Protein AF-A0A7K4FT37-F1 (afdb_monomer_lite)

Sequence (148 aa):
MKKIIILLIAVFVSRIVYNYFYTTIPIIGKFYYNLSNFSVGETLLYLFSLFGTILSMTIFYKRILLLSTLFIPTSIIFLVLRFPIMFYLSSILSGFSFGIIINYMLTLTSFYGRAYLYLYSFVLGISTIFQPTLQTILLFFHFTFNSL

pLDDT: mean 87.32, std 8.18, range [46.0, 95.5]

Structure (mmCIF, N/CA/C/O backbone):
data_AF-A0A7K4FT37-F1
#
_entry.id   AF-A0A7K4FT37-F1
#
loop_
_atom_site.group_PDB
_atom_site.id
_atom_site.type_symbol
_atom_site.label_atom_id
_atom_site.label_alt_id
_atom_site.label_comp_id
_atom_site.label_asym_id
_atom_site.label_entity_id
_atom_site.label_seq_id
_atom_site.pdbx_PDB_ins_code
_atom_site.Cartn_x
_atom_site.Cartn_y
_atom_site.Cartn_z
_atom_site.occupancy
_atom_site.B_iso_or_equiv
_atom_site.auth_seq_id
_atom_site.auth_comp_id
_atom_site.auth_asym_id
_atom_site.auth_atom_id
_atom_site.pdbx_PDB_model_num
ATOM 1 N N . MET A 1 1 ? -7.706 7.968 23.593 1.00 65.31 1 MET A N 1
ATOM 2 C CA . MET A 1 1 ? -7.399 8.985 22.557 1.00 65.31 1 MET A CA 1
ATOM 3 C C . MET A 1 1 ? -6.084 8.732 21.814 1.00 65.31 1 MET A C 1
ATOM 5 O O . MET A 1 1 ? -6.153 8.510 20.615 1.00 65.31 1 MET A O 1
ATOM 9 N N . LYS A 1 2 ? -4.912 8.654 22.473 1.00 82.56 2 LYS A N 1
ATOM 10 C CA . LYS A 1 2 ? -3.606 8.452 21.790 1.00 82.56 2 LYS A CA 1
ATOM 11 C C . LYS A 1 2 ? -3.563 7.268 20.797 1.00 82.56 2 LYS A C 1
ATOM 13 O O . LYS A 1 2 ? -3.086 7.427 19.683 1.00 82.56 2 LYS A O 1
ATOM 18 N N . LYS A 1 3 ? -4.128 6.105 21.160 1.00 85.56 3 LYS A N 1
ATOM 19 C CA . LYS A 1 3 ? -4.162 4.899 20.301 1.00 85.56 3 LYS A CA 1
ATOM 20 C C . LYS A 1 3 ? -4.948 5.084 18.992 1.00 85.56 3 LYS A C 1
ATOM 22 O O . LYS A 1 3 ? -4.557 4.531 17.974 1.00 85.56 3 LYS A O 1
ATOM 27 N N . ILE A 1 4 ? -6.021 5.876 19.018 1.00 86.56 4 ILE A N 1
ATOM 28 C CA . ILE A 1 4 ? -6.854 6.144 17.835 1.00 86.56 4 ILE A CA 1
ATOM 29 C C . ILE A 1 4 ? -6.115 7.061 16.867 1.00 86.56 4 ILE A C 1
ATOM 31 O O . ILE A 1 4 ? -6.124 6.815 15.671 1.00 86.56 4 ILE A O 1
ATOM 35 N N . ILE A 1 5 ? -5.428 8.083 17.382 1.00 89.06 5 ILE A N 1
ATOM 36 C CA . ILE A 1 5 ? -4.627 8.986 16.548 1.00 89.06 5 ILE A CA 1
ATOM 37 C C . ILE A 1 5 ? -3.535 8.195 15.818 1.00 89.06 5 ILE A C 1
ATOM 39 O O . ILE A 1 5 ? -3.384 8.343 14.611 1.00 89.06 5 ILE A O 1
ATOM 43 N N . ILE A 1 6 ? -2.837 7.294 16.520 1.00 91.19 6 ILE A N 1
ATOM 44 C CA . ILE A 1 6 ? -1.830 6.414 15.904 1.00 91.19 6 ILE A CA 1
ATOM 45 C C . ILE A 1 6 ? -2.461 5.537 14.816 1.00 91.19 6 ILE A C 1
ATOM 47 O O . ILE A 1 6 ? -1.892 5.415 13.735 1.00 91.19 6 ILE A O 1
ATOM 51 N N . LEU A 1 7 ? -3.639 4.959 15.074 1.00 90.62 7 LEU A N 1
ATOM 52 C CA . LEU A 1 7 ? -4.363 4.168 14.078 1.00 90.62 7 LEU A CA 1
ATOM 53 C C . LEU A 1 7 ? -4.701 5.003 12.835 1.00 90.62 7 LEU A C 1
ATOM 55 O O . LEU A 1 7 ? -4.419 4.562 11.729 1.00 90.62 7 LEU A O 1
ATOM 59 N N . LEU A 1 8 ? -5.244 6.211 12.999 1.00 90.88 8 LEU A N 1
ATOM 60 C CA . LEU A 1 8 ? -5.598 7.086 11.876 1.00 90.88 8 LEU A CA 1
ATOM 61 C C . LEU A 1 8 ? -4.365 7.534 11.079 1.00 90.88 8 LEU A C 1
ATOM 63 O O . LEU A 1 8 ? -4.412 7.552 9.853 1.00 90.88 8 LEU A O 1
ATOM 67 N N . ILE A 1 9 ? -3.244 7.822 11.746 1.00 92.94 9 ILE A N 1
ATOM 68 C CA . ILE A 1 9 ? -1.967 8.104 11.071 1.00 92.94 9 ILE A CA 1
ATOM 69 C C . ILE A 1 9 ? -1.498 6.872 10.289 1.00 92.94 9 ILE A C 1
ATOM 71 O O . ILE A 1 9 ? -1.085 6.993 9.139 1.00 92.94 9 ILE A O 1
ATOM 75 N N . ALA A 1 10 ? -1.599 5.675 10.868 1.00 91.62 10 ALA A N 1
ATOM 76 C CA . ALA A 1 10 ? -1.223 4.443 10.182 1.00 91.62 10 ALA A CA 1
ATOM 77 C C . ALA A 1 10 ? -2.121 4.162 8.961 1.00 91.62 10 ALA A C 1
ATOM 79 O O . ALA A 1 10 ? -1.622 3.736 7.919 1.00 91.62 10 ALA A O 1
ATOM 80 N N . VAL A 1 11 ? -3.423 4.457 9.048 1.00 92.81 11 VAL A N 1
ATOM 81 C CA . VAL A 1 11 ? -4.363 4.396 7.913 1.00 92.81 11 VAL A CA 1
ATOM 82 C C . VAL A 1 11 ? -3.952 5.381 6.825 1.00 92.81 11 VAL A C 1
ATOM 84 O O . VAL A 1 11 ? -3.847 5.003 5.661 1.00 92.81 11 VAL A O 1
ATOM 87 N N . PHE A 1 12 ? -3.661 6.624 7.204 1.00 94.19 12 PHE A N 1
ATOM 88 C CA . PHE A 1 12 ? -3.222 7.659 6.274 1.00 94.19 12 PHE A CA 1
ATOM 89 C C . PHE A 1 12 ? -1.952 7.243 5.519 1.00 94.19 12 PHE A C 1
ATOM 91 O O . PHE A 1 12 ? -1.927 7.253 4.289 1.00 94.19 12 PHE A O 1
ATOM 98 N N . VAL A 1 13 ? -0.919 6.814 6.249 1.00 92.56 13 VAL A N 1
ATOM 99 C CA . VAL A 1 13 ? 0.368 6.407 5.668 1.00 92.56 13 VAL A CA 1
ATOM 100 C C . VAL A 1 13 ? 0.211 5.159 4.804 1.00 92.56 13 VAL A C 1
ATOM 102 O O . VAL A 1 13 ? 0.670 5.153 3.666 1.00 92.56 13 VAL A O 1
ATOM 105 N N . SER A 1 14 ? -0.464 4.115 5.294 1.00 91.38 14 SER A N 1
ATOM 106 C CA . SER A 1 14 ? -0.660 2.883 4.515 1.00 91.38 14 SER A CA 1
ATOM 107 C C . SER A 1 14 ? -1.408 3.143 3.209 1.00 91.38 14 SER A C 1
ATOM 109 O O . SER A 1 14 ? -1.034 2.589 2.175 1.00 91.38 14 SER A O 1
ATOM 111 N N . ARG A 1 15 ? -2.401 4.041 3.217 1.00 92.25 15 ARG A N 1
ATOM 112 C CA . ARG A 1 15 ? -3.126 4.431 2.007 1.00 92.25 15 ARG A CA 1
ATOM 113 C C . ARG A 1 15 ? -2.269 5.245 1.039 1.00 92.25 15 ARG A C 1
ATOM 115 O O . ARG A 1 15 ? -2.357 5.002 -0.161 1.00 92.25 15 ARG A O 1
ATOM 122 N N . ILE A 1 16 ? -1.414 6.146 1.530 1.00 93.00 16 ILE A N 1
ATOM 123 C CA . ILE A 1 16 ? -0.431 6.847 0.686 1.00 93.00 16 ILE A CA 1
ATOM 124 C C . ILE A 1 16 ? 0.501 5.844 0.007 1.00 93.00 16 ILE A C 1
ATOM 126 O O . ILE A 1 16 ? 0.680 5.905 -1.205 1.00 93.00 16 ILE A O 1
ATOM 130 N N . VAL A 1 17 ? 1.075 4.902 0.756 1.00 91.56 17 VAL A N 1
ATOM 131 C CA . VAL A 1 17 ? 2.003 3.924 0.171 1.00 91.56 17 VAL A CA 1
ATOM 132 C C . VAL A 1 17 ? 1.277 3.030 -0.839 1.00 91.56 17 VAL A C 1
ATOM 134 O O . VAL A 1 17 ? 1.789 2.826 -1.936 1.00 91.56 17 VAL A O 1
ATOM 137 N N . TYR A 1 18 ? 0.062 2.566 -0.532 1.00 91.75 18 TYR A N 1
ATOM 138 C CA . TYR A 1 18 ? -0.756 1.794 -1.475 1.00 91.75 18 TYR A CA 1
ATOM 139 C C . TYR A 1 18 ? -1.004 2.550 -2.784 1.00 91.75 18 TYR A C 1
ATOM 141 O O . TYR A 1 18 ? -0.763 2.014 -3.863 1.00 91.75 18 TYR A O 1
ATOM 149 N N . ASN A 1 19 ? -1.447 3.807 -2.693 1.00 91.12 19 ASN A N 1
ATOM 150 C CA . ASN A 1 19 ? -1.709 4.634 -3.869 1.00 91.12 19 ASN A CA 1
ATOM 151 C C . ASN A 1 19 ? -0.426 4.888 -4.670 1.00 91.12 19 ASN A C 1
ATOM 153 O O . ASN A 1 19 ? -0.469 4.879 -5.894 1.00 91.12 19 ASN A O 1
ATOM 157 N N . TYR A 1 20 ? 0.717 5.041 -3.995 1.00 90.06 20 TYR A N 1
ATOM 158 C CA . TYR A 1 20 ? 2.008 5.153 -4.666 1.00 90.06 20 TYR A CA 1
ATOM 159 C C . TYR A 1 20 ? 2.339 3.896 -5.474 1.00 90.06 20 TYR A C 1
ATOM 161 O O . TYR A 1 20 ? 2.687 4.012 -6.644 1.00 90.06 20 TYR A O 1
ATOM 169 N N . PHE A 1 21 ? 2.199 2.692 -4.905 1.00 90.25 21 PHE A N 1
ATOM 170 C CA . PHE A 1 21 ? 2.371 1.448 -5.671 1.00 90.25 21 PHE A CA 1
ATOM 171 C C . PHE A 1 21 ? 1.410 1.387 -6.856 1.00 90.25 21 PHE A C 1
ATOM 173 O O . PHE A 1 21 ? 1.820 1.074 -7.970 1.00 90.25 21 PHE A O 1
ATOM 180 N N . TYR A 1 22 ? 0.150 1.740 -6.623 1.00 88.12 22 TYR A N 1
ATOM 181 C CA . TYR A 1 22 ? -0.885 1.710 -7.643 1.00 88.12 22 TYR A CA 1
ATOM 182 C C . TYR A 1 22 ? -0.554 2.597 -8.854 1.00 88.12 22 TYR A C 1
ATOM 184 O O . TYR A 1 22 ? -0.618 2.138 -9.992 1.00 88.12 22 TYR A O 1
ATOM 192 N N . THR A 1 23 ? -0.131 3.841 -8.629 1.00 87.25 23 THR A N 1
ATOM 193 C CA . THR A 1 23 ? 0.197 4.770 -9.721 1.00 87.25 23 THR A CA 1
ATOM 194 C C . THR A 1 23 ? 1.565 4.498 -10.347 1.00 87.25 23 THR A C 1
ATOM 196 O O . THR A 1 23 ? 1.773 4.798 -11.523 1.00 87.25 23 THR A O 1
ATOM 199 N N . THR A 1 24 ? 2.518 3.941 -9.592 1.00 87.31 24 THR A N 1
ATOM 200 C CA . THR A 1 24 ? 3.895 3.737 -10.075 1.00 87.31 24 THR A CA 1
ATOM 201 C C . THR A 1 24 ? 4.132 2.397 -10.747 1.00 87.31 24 THR A C 1
ATOM 203 O O . THR A 1 24 ? 4.964 2.347 -11.648 1.00 87.31 24 THR A O 1
ATOM 206 N N . ILE A 1 25 ? 3.416 1.327 -10.392 1.00 89.62 25 ILE A N 1
ATOM 207 C CA . ILE A 1 25 ? 3.606 -0.002 -11.000 1.00 89.62 25 ILE A CA 1
ATOM 208 C C . ILE A 1 25 ? 3.499 0.027 -12.534 1.00 89.62 25 ILE A C 1
ATOM 210 O O . ILE A 1 25 ? 4.410 -0.496 -13.180 1.00 89.62 25 ILE A O 1
ATOM 214 N N . PRO A 1 26 ? 2.482 0.665 -13.150 1.00 87.81 26 PRO A N 1
ATOM 215 C CA . PRO A 1 26 ? 2.393 0.759 -14.608 1.00 87.81 26 PRO A CA 1
ATOM 216 C C . PRO A 1 26 ? 3.593 1.490 -15.231 1.00 87.81 26 PRO A C 1
ATOM 218 O O . PRO A 1 26 ? 4.138 1.059 -16.248 1.00 87.81 26 PRO A O 1
ATOM 221 N N . ILE A 1 27 ? 4.040 2.576 -14.589 1.00 86.81 27 ILE A N 1
ATOM 222 C CA . ILE A 1 27 ? 5.184 3.389 -15.027 1.00 86.81 27 ILE A CA 1
ATOM 223 C C . ILE A 1 27 ? 6.470 2.562 -14.936 1.00 86.81 27 ILE A C 1
ATOM 225 O O . ILE A 1 27 ? 7.240 2.496 -15.893 1.00 86.81 27 ILE A O 1
ATOM 229 N N . ILE A 1 28 ? 6.681 1.882 -13.809 1.00 87.31 28 ILE A N 1
ATOM 230 C CA . ILE A 1 28 ? 7.848 1.035 -13.568 1.00 87.31 28 ILE A CA 1
ATOM 231 C C . ILE A 1 28 ? 7.888 -0.115 -14.578 1.00 87.31 28 ILE A C 1
ATOM 233 O O . ILE A 1 28 ? 8.917 -0.329 -15.220 1.00 87.31 28 ILE A O 1
ATOM 237 N N . GLY A 1 29 ? 6.765 -0.806 -14.777 1.00 86.62 29 GLY A N 1
ATOM 238 C CA . GLY A 1 29 ? 6.657 -1.912 -15.728 1.00 86.62 29 GLY A CA 1
ATOM 239 C C . GLY A 1 29 ? 7.008 -1.497 -17.158 1.00 86.62 29 GLY A C 1
ATOM 240 O O . GLY A 1 29 ? 7.747 -2.207 -17.842 1.00 86.62 29 GLY A O 1
ATOM 241 N N . LYS A 1 30 ? 6.543 -0.317 -17.589 1.00 86.50 30 LYS A N 1
ATOM 242 C CA . LYS A 1 30 ? 6.823 0.215 -18.927 1.00 86.50 30 LYS A CA 1
ATOM 243 C C . LYS A 1 30 ? 8.272 0.680 -19.091 1.00 86.50 30 LYS A C 1
ATOM 245 O O . LYS A 1 30 ? 8.917 0.280 -20.052 1.00 86.50 30 LYS A O 1
ATOM 250 N N . PHE A 1 31 ? 8.772 1.529 -18.191 1.00 85.69 31 PHE A N 1
ATOM 251 C CA . PHE A 1 31 ? 10.047 2.235 -18.390 1.00 85.69 31 PHE A CA 1
ATOM 252 C C . PHE A 1 31 ? 11.275 1.494 -17.857 1.00 85.69 31 PHE A C 1
ATOM 254 O O . PHE A 1 31 ? 12.366 1.677 -18.387 1.00 85.69 31 PHE A O 1
ATOM 261 N N . TYR A 1 32 ? 11.125 0.683 -16.808 1.00 84.00 32 TYR A N 1
ATOM 262 C CA . TYR A 1 32 ? 12.261 0.006 -16.168 1.00 84.00 32 TYR A CA 1
ATOM 263 C C . TYR A 1 32 ? 12.340 -1.482 -16.505 1.00 84.00 32 TYR A C 1
ATOM 265 O O . TYR A 1 32 ? 13.422 -2.058 -16.422 1.00 84.00 32 TYR A O 1
ATOM 273 N N . TYR A 1 33 ? 11.217 -2.097 -16.885 1.00 84.69 33 TYR A N 1
ATOM 274 C CA . TYR A 1 33 ? 11.133 -3.525 -17.204 1.00 84.69 33 TYR A CA 1
ATOM 275 C C . TYR A 1 33 ? 10.774 -3.808 -18.673 1.00 84.69 33 TYR A C 1
ATOM 277 O O . TYR A 1 33 ? 10.748 -4.974 -19.062 1.00 84.69 33 TYR A O 1
ATOM 285 N N . ASN A 1 34 ? 10.519 -2.773 -19.488 1.00 83.75 34 ASN A N 1
ATOM 286 C CA . ASN A 1 34 ? 10.149 -2.870 -20.908 1.00 83.75 34 ASN A CA 1
ATOM 287 C C . ASN A 1 34 ? 9.020 -3.881 -21.191 1.00 83.75 34 ASN A C 1
ATOM 289 O O . ASN A 1 34 ? 9.016 -4.566 -22.216 1.00 83.75 34 ASN A O 1
ATOM 293 N N . LEU A 1 35 ? 8.052 -3.992 -20.277 1.00 83.38 35 LEU A N 1
ATOM 294 C CA . LEU A 1 35 ? 6.924 -4.905 -20.430 1.00 83.38 35 LEU A CA 1
ATOM 295 C C . LEU A 1 35 ? 5.887 -4.306 -21.385 1.00 83.38 35 LEU A C 1
ATOM 297 O O . LEU A 1 35 ? 5.382 -3.206 -21.158 1.00 83.38 35 LEU A O 1
ATOM 301 N N . SER A 1 36 ? 5.519 -5.060 -22.424 1.00 77.62 36 SER A N 1
ATOM 302 C CA . SER A 1 36 ? 4.444 -4.685 -23.354 1.00 77.62 36 SER A CA 1
ATOM 303 C C . SER A 1 36 ? 3.078 -4.624 -22.660 1.00 77.62 36 SER A C 1
ATOM 305 O O . SER A 1 36 ? 2.299 -3.709 -22.907 1.00 77.62 36 SER A O 1
ATOM 307 N N . ASN A 1 37 ? 2.827 -5.550 -21.729 1.00 76.38 37 ASN A N 1
ATOM 308 C CA . ASN A 1 37 ? 1.580 -5.663 -20.969 1.00 76.38 37 ASN A CA 1
ATOM 309 C C . ASN A 1 37 ? 1.751 -5.171 -19.521 1.00 76.38 37 ASN A C 1
ATOM 311 O O . ASN A 1 37 ? 1.573 -5.924 -18.564 1.00 76.38 37 ASN A O 1
ATOM 315 N N . PHE A 1 38 ? 2.103 -3.898 -19.337 1.00 73.25 38 PHE A N 1
ATOM 316 C CA . PHE A 1 38 ? 2.302 -3.296 -18.007 1.00 73.25 38 PHE A CA 1
ATOM 317 C C . PHE A 1 38 ? 1.032 -3.291 -17.129 1.00 73.25 38 PHE A C 1
ATOM 319 O O . PHE A 1 38 ? 1.135 -3.300 -15.902 1.00 73.25 38 PHE A O 1
ATOM 326 N N . SER A 1 39 ? -0.158 -3.363 -17.736 1.00 81.12 39 SER A N 1
ATOM 327 C CA . SER A 1 39 ? -1.450 -3.509 -17.042 1.00 81.12 39 SER A CA 1
ATOM 328 C C . SER A 1 39 ? -1.575 -4.818 -16.248 1.00 81.12 39 SER A C 1
ATOM 330 O O . SER A 1 39 ? -2.379 -4.916 -15.320 1.00 81.12 39 SER A O 1
ATOM 332 N N . VAL A 1 40 ? -0.753 -5.830 -16.551 1.00 84.50 40 VAL A N 1
ATOM 333 C CA . VAL A 1 40 ? -0.738 -7.099 -15.805 1.00 84.50 40 VAL A CA 1
ATOM 334 C C . VAL A 1 40 ? -0.245 -6.892 -14.368 1.00 84.50 40 VAL A C 1
ATOM 336 O O . VAL A 1 40 ? -0.768 -7.506 -13.445 1.00 84.50 40 VAL A O 1
ATOM 339 N N . GLY A 1 41 ? 0.714 -5.989 -14.137 1.00 84.50 41 GLY A N 1
ATOM 340 C CA . GLY A 1 41 ? 1.174 -5.678 -12.776 1.00 84.50 41 GLY A CA 1
ATOM 341 C C . GLY A 1 41 ? 0.074 -5.042 -11.922 1.00 84.50 41 GLY A C 1
ATOM 342 O O . GLY A 1 41 ? -0.156 -5.446 -10.785 1.00 84.50 41 GLY A O 1
ATOM 343 N N . GLU A 1 42 ? -0.657 -4.089 -12.499 1.00 86.94 42 GLU A N 1
ATOM 344 C CA . GLU A 1 42 ? -1.775 -3.406 -11.840 1.00 86.94 42 GLU A CA 1
ATOM 345 C C . GLU A 1 42 ? -2.920 -4.371 -11.503 1.00 86.94 42 GLU A C 1
ATOM 347 O O . GLU A 1 42 ? -3.417 -4.400 -10.375 1.00 86.94 42 GLU A O 1
ATOM 352 N N . THR A 1 43 ? -3.301 -5.215 -12.465 1.00 90.12 43 THR A N 1
ATOM 353 C CA . THR A 1 43 ? -4.347 -6.226 -12.257 1.00 90.12 43 THR A CA 1
ATOM 354 C C . THR A 1 43 ? -3.953 -7.242 -11.188 1.00 90.12 43 THR A C 1
ATOM 356 O O . THR A 1 43 ? -4.790 -7.585 -10.352 1.00 90.12 43 THR A O 1
ATOM 359 N N . LEU A 1 44 ? -2.687 -7.672 -11.139 1.00 92.38 44 LEU A N 1
ATOM 360 C CA . LEU A 1 44 ? -2.182 -8.533 -10.067 1.00 92.38 44 LEU A CA 1
ATOM 361 C C . LEU A 1 44 ? -2.254 -7.848 -8.702 1.00 92.38 44 LEU A C 1
ATOM 363 O O . LEU A 1 44 ? -2.703 -8.476 -7.744 1.00 92.38 44 LEU A O 1
ATOM 367 N N . LEU A 1 45 ? -1.872 -6.572 -8.605 1.00 92.88 45 LEU A N 1
ATOM 368 C CA . LEU A 1 45 ? -1.974 -5.825 -7.351 1.00 92.88 45 LEU A CA 1
ATOM 369 C C . LEU A 1 45 ? -3.425 -5.788 -6.846 1.00 92.88 45 LEU A C 1
ATOM 371 O O . LEU A 1 45 ? -3.669 -6.064 -5.669 1.00 92.88 45 LEU A O 1
ATOM 375 N N . TYR A 1 46 ? -4.395 -5.519 -7.722 1.00 91.56 46 TYR A N 1
ATOM 376 C CA . TYR A 1 46 ? -5.815 -5.525 -7.357 1.00 91.56 46 TYR A CA 1
ATOM 377 C C . TYR A 1 46 ? -6.330 -6.904 -6.953 1.00 91.56 46 TYR A C 1
ATOM 379 O O . TYR A 1 46 ? -6.959 -7.052 -5.903 1.00 91.56 46 TYR A O 1
ATOM 387 N N . LEU A 1 47 ? -6.059 -7.913 -7.778 1.00 95.06 47 LEU A N 1
ATOM 388 C CA . LEU A 1 47 ? -6.525 -9.277 -7.562 1.00 95.06 47 LEU A CA 1
ATOM 389 C C . LEU A 1 47 ? -5.998 -9.825 -6.232 1.00 95.06 47 LEU A C 1
ATOM 391 O O . LEU A 1 47 ? -6.754 -10.368 -5.427 1.00 95.06 47 LEU A O 1
ATOM 395 N N . PHE A 1 48 ? -4.708 -9.632 -5.962 1.00 95.06 48 PHE A N 1
ATOM 396 C CA . PHE A 1 48 ? -4.108 -10.100 -4.720 1.00 95.06 48 PHE A CA 1
ATOM 397 C C . PHE A 1 48 ? -4.485 -9.244 -3.513 1.00 95.06 48 PHE A C 1
ATOM 399 O O . PHE A 1 48 ? -4.571 -9.791 -2.416 1.00 95.06 48 PHE A O 1
ATOM 406 N N . SER A 1 49 ? -4.813 -7.962 -3.696 1.00 94.38 49 SER A N 1
ATOM 407 C CA . SER A 1 49 ? -5.455 -7.156 -2.650 1.00 94.38 49 SER A CA 1
ATOM 408 C C . SER A 1 49 ? -6.800 -7.745 -2.230 1.00 94.38 49 SER A C 1
ATOM 410 O O . SER A 1 49 ? -7.020 -7.963 -1.038 1.00 94.38 49 SER A O 1
ATOM 412 N N . LEU A 1 50 ? -7.649 -8.143 -3.183 1.00 93.81 50 LEU A N 1
ATOM 413 C CA . LEU A 1 50 ? -8.904 -8.841 -2.875 1.00 93.81 50 LEU A CA 1
ATOM 414 C C . LEU A 1 50 ? -8.657 -10.156 -2.121 1.00 93.81 50 LEU A C 1
ATOM 416 O O . LEU A 1 50 ? -9.294 -10.399 -1.094 1.00 93.81 50 LEU A O 1
ATOM 420 N N . PHE A 1 51 ? -7.700 -10.976 -2.569 1.00 93.06 51 PHE A N 1
ATOM 421 C CA . PHE A 1 51 ? -7.337 -12.208 -1.857 1.00 93.06 51 PHE A CA 1
ATOM 422 C C . PHE A 1 51 ? -6.833 -11.942 -0.436 1.00 93.06 51 PHE A C 1
ATOM 424 O O . PHE A 1 51 ? -7.240 -12.638 0.495 1.00 93.06 51 PHE A O 1
ATOM 431 N N . GLY A 1 52 ? -5.994 -10.923 -0.247 1.00 90.94 52 GLY A N 1
ATOM 432 C CA . GLY A 1 52 ? -5.523 -10.504 1.070 1.00 90.94 52 GLY A CA 1
ATOM 433 C C . GLY A 1 52 ? -6.677 -10.072 1.977 1.00 90.94 52 GLY A C 1
ATOM 434 O O . GLY A 1 52 ? -6.740 -10.473 3.142 1.00 90.94 52 GLY A O 1
ATOM 435 N N . THR A 1 53 ? -7.639 -9.321 1.439 1.00 91.38 53 THR A N 1
ATOM 436 C CA . THR A 1 53 ? -8.851 -8.925 2.164 1.00 91.38 53 THR A CA 1
ATOM 437 C C . THR A 1 53 ? -9.674 -10.140 2.589 1.00 91.38 53 THR A C 1
ATOM 439 O O . THR A 1 53 ? -9.987 -10.259 3.773 1.00 91.38 53 THR A O 1
ATOM 442 N N . ILE A 1 54 ? -9.953 -11.082 1.684 1.00 90.44 54 ILE A N 1
ATOM 443 C CA . ILE A 1 54 ? -10.691 -12.319 2.002 1.00 90.44 54 ILE A CA 1
ATOM 444 C C . ILE A 1 54 ? -9.957 -13.126 3.081 1.00 90.44 54 ILE A C 1
ATOM 446 O O . ILE A 1 54 ? -10.557 -13.549 4.071 1.00 90.44 54 ILE A O 1
ATOM 450 N N . LEU A 1 55 ? -8.641 -13.297 2.941 1.00 87.88 55 LEU A N 1
ATOM 451 C CA . LEU A 1 55 ? -7.848 -14.049 3.909 1.00 87.88 55 LEU A CA 1
ATOM 452 C C . LEU A 1 55 ? -7.864 -13.392 5.294 1.00 87.88 55 LEU A C 1
ATOM 454 O O . LEU A 1 55 ? -7.990 -14.073 6.311 1.00 87.88 55 LEU A O 1
ATOM 458 N N . SER A 1 56 ? -7.796 -12.062 5.345 1.00 86.31 56 SER A N 1
ATOM 459 C CA . SER A 1 56 ? -7.840 -11.325 6.609 1.00 86.31 56 SER A CA 1
ATOM 460 C C . SER A 1 56 ? -9.161 -11.491 7.370 1.00 86.31 56 SER A C 1
ATOM 462 O O . SER A 1 56 ? -9.184 -11.267 8.576 1.00 86.31 56 SER A O 1
ATOM 464 N N . MET A 1 57 ? -10.245 -11.911 6.705 1.00 83.25 57 MET A N 1
ATOM 465 C CA . MET A 1 57 ? -11.521 -12.224 7.358 1.00 83.25 57 MET A CA 1
ATOM 466 C C . MET A 1 57 ? -11.543 -13.617 8.005 1.00 83.25 57 MET A C 1
ATOM 468 O O . MET A 1 57 ? -12.383 -13.863 8.864 1.00 83.25 57 MET A O 1
ATOM 472 N N . THR A 1 58 ? -10.651 -14.530 7.604 1.00 78.44 58 THR A N 1
ATOM 473 C CA . THR A 1 58 ? -10.757 -15.965 7.935 1.00 78.44 58 THR A CA 1
ATOM 474 C C . THR A 1 58 ? -9.731 -16.468 8.953 1.00 78.44 58 THR A C 1
ATOM 476 O O . THR A 1 58 ? -9.963 -17.501 9.576 1.00 78.44 58 THR A O 1
ATOM 479 N N . ILE A 1 59 ? -8.608 -15.773 9.168 1.00 66.00 59 ILE A N 1
ATOM 480 C CA . ILE A 1 59 ? -7.490 -16.279 9.988 1.00 66.00 59 ILE A CA 1
ATOM 481 C C . ILE A 1 59 ? -7.083 -15.286 11.096 1.00 66.00 59 ILE A C 1
ATOM 483 O O . ILE A 1 59 ? -7.250 -14.077 10.970 1.00 66.00 59 ILE A O 1
ATOM 487 N N . PHE A 1 60 ? -6.500 -15.813 12.187 1.00 59.50 60 PHE A N 1
ATOM 488 C CA . PHE A 1 60 ? -5.919 -15.098 13.334 1.00 59.50 60 PHE A CA 1
ATOM 489 C C . PHE A 1 60 ? -5.239 -13.757 12.981 1.00 59.50 60 PHE A C 1
ATOM 491 O O . PHE A 1 60 ? -4.076 -13.686 12.567 1.00 59.50 60 PHE A O 1
ATOM 498 N N . TYR A 1 61 ? -5.967 -12.682 13.278 1.00 68.50 61 TYR A N 1
ATOM 499 C CA . TYR A 1 61 ? -5.715 -11.310 12.839 1.00 68.50 61 TYR A CA 1
ATOM 500 C C . TYR A 1 61 ? -4.313 -10.742 13.126 1.00 68.50 61 TYR A C 1
ATOM 502 O O . TYR A 1 61 ? -3.765 -9.992 12.323 1.00 68.50 61 TYR A O 1
ATOM 510 N N . LYS A 1 62 ? -3.693 -11.085 14.263 1.00 72.62 62 LYS A N 1
ATOM 511 C CA . LYS A 1 62 ? -2.456 -10.413 14.709 1.00 72.62 62 LYS A CA 1
ATOM 512 C C . LYS A 1 62 ? -1.189 -10.913 14.005 1.00 72.62 62 LYS A C 1
ATOM 514 O O . LYS A 1 62 ? -0.288 -10.122 13.739 1.00 72.62 62 LYS A O 1
ATOM 519 N N . ARG A 1 63 ? -1.103 -12.217 13.708 1.00 76.12 63 ARG A N 1
ATOM 520 C CA . ARG A 1 63 ? 0.081 -12.817 13.055 1.00 76.12 63 ARG A CA 1
ATOM 521 C C . ARG A 1 63 ? 0.128 -12.479 11.569 1.00 76.12 63 ARG A C 1
ATOM 523 O O . ARG A 1 63 ? 1.188 -12.140 11.054 1.00 76.12 63 ARG A O 1
ATOM 530 N N . ILE A 1 64 ? -1.030 -12.512 10.913 1.00 79.12 64 ILE A N 1
ATOM 531 C CA . ILE A 1 64 ? -1.151 -12.175 9.494 1.00 79.12 64 ILE A CA 1
ATOM 532 C C . ILE A 1 64 ? -0.840 -10.705 9.241 1.00 79.12 64 ILE A C 1
ATOM 534 O O . ILE A 1 64 ? -0.154 -10.402 8.271 1.00 79.12 64 ILE A O 1
ATOM 538 N N . LEU A 1 65 ? -1.251 -9.802 10.137 1.00 81.19 65 LEU A N 1
ATOM 539 C CA . LEU A 1 65 ? -0.870 -8.398 10.022 1.00 81.19 65 LEU A CA 1
ATOM 540 C C . LEU A 1 65 ? 0.655 -8.230 10.026 1.00 81.19 65 LEU A C 1
ATOM 542 O O . LEU A 1 65 ? 1.197 -7.570 9.146 1.00 81.19 65 LEU A O 1
ATOM 546 N N . LEU A 1 66 ? 1.352 -8.855 10.977 1.00 83.94 66 LEU A N 1
ATOM 547 C CA . LEU A 1 66 ? 2.806 -8.732 11.077 1.00 83.94 66 LEU A CA 1
ATOM 548 C C . LEU A 1 66 ? 3.496 -9.258 9.809 1.00 83.94 66 LEU A C 1
ATOM 550 O O . LEU A 1 66 ? 4.337 -8.568 9.235 1.00 83.94 66 LEU A O 1
ATOM 554 N N . LEU A 1 67 ? 3.073 -10.424 9.314 1.00 82.94 67 LEU A N 1
ATOM 555 C CA . LEU A 1 67 ? 3.573 -10.977 8.052 1.00 82.94 67 LEU A CA 1
ATOM 556 C C . LEU A 1 67 ? 3.281 -10.051 6.864 1.00 82.94 67 LEU A C 1
ATOM 558 O O . LEU A 1 67 ? 4.180 -9.763 6.079 1.00 82.94 67 LEU A O 1
ATOM 562 N N . SER A 1 68 ? 2.064 -9.509 6.772 1.00 85.62 68 SER A N 1
ATOM 563 C CA . SER A 1 68 ? 1.692 -8.583 5.699 1.00 85.62 68 SER A CA 1
ATOM 564 C C . SER A 1 68 ? 2.556 -7.323 5.711 1.00 85.62 68 SER A C 1
ATOM 566 O O . SER A 1 68 ? 3.046 -6.914 4.663 1.00 85.62 68 SER A O 1
ATOM 568 N N . THR A 1 69 ? 2.858 -6.752 6.881 1.00 86.88 69 THR A N 1
ATOM 569 C CA . THR A 1 69 ? 3.729 -5.571 6.962 1.00 86.88 69 THR A CA 1
ATOM 570 C C . THR A 1 69 ? 5.158 -5.846 6.490 1.00 86.88 69 THR A C 1
ATOM 572 O O . THR A 1 69 ? 5.781 -4.948 5.932 1.00 86.88 69 THR A O 1
ATOM 575 N N . LEU A 1 70 ? 5.658 -7.082 6.624 1.00 89.38 70 LEU A N 1
ATOM 576 C CA . LEU A 1 70 ? 6.967 -7.496 6.094 1.00 89.38 70 LEU A CA 1
ATOM 577 C C . LEU A 1 70 ? 6.954 -7.714 4.570 1.00 89.38 70 LEU A C 1
ATOM 579 O O . LEU A 1 70 ? 7.994 -7.611 3.915 1.00 89.38 70 LEU A O 1
ATOM 583 N N . PHE A 1 71 ? 5.787 -7.965 3.977 1.00 92.12 71 PHE A N 1
ATOM 584 C CA . PHE A 1 71 ? 5.647 -8.089 2.524 1.00 92.12 71 PHE A CA 1
ATOM 585 C C . PHE A 1 71 ? 5.804 -6.759 1.775 1.00 92.12 71 PHE A C 1
ATOM 587 O O . PHE A 1 71 ? 6.208 -6.754 0.615 1.00 92.12 71 PHE A O 1
ATOM 594 N N . ILE A 1 72 ? 5.588 -5.619 2.438 1.00 91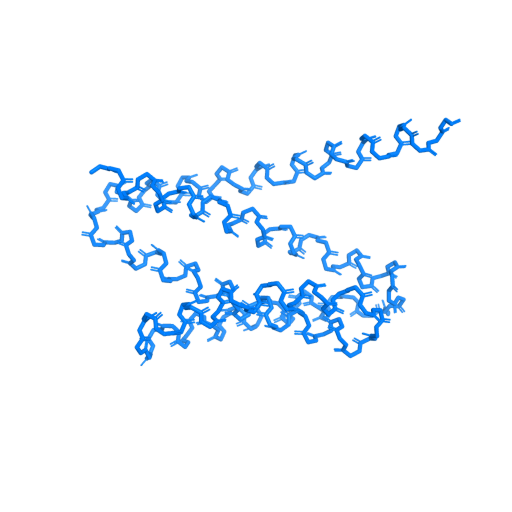.88 72 ILE A N 1
ATOM 595 C CA . ILE A 1 72 ? 5.813 -4.301 1.826 1.00 91.88 72 ILE A CA 1
ATOM 596 C C . ILE A 1 72 ? 7.301 -4.073 1.508 1.00 91.88 72 ILE A C 1
ATOM 598 O O . ILE A 1 72 ? 7.621 -3.893 0.335 1.00 91.88 72 ILE A O 1
ATOM 602 N N . PRO A 1 73 ? 8.246 -4.106 2.469 1.00 91.44 73 PRO A N 1
ATOM 603 C CA . PRO A 1 73 ? 9.654 -3.864 2.158 1.00 91.44 73 PRO A CA 1
ATOM 604 C C . PRO A 1 73 ? 10.234 -4.918 1.208 1.00 91.44 73 PRO A C 1
ATOM 606 O O . PRO A 1 73 ? 11.017 -4.572 0.328 1.00 91.44 73 PRO A O 1
ATOM 609 N N . THR A 1 74 ? 9.814 -6.182 1.314 1.00 92.31 74 THR A N 1
ATOM 610 C CA . THR A 1 74 ? 10.247 -7.229 0.369 1.00 92.31 74 THR A CA 1
ATOM 611 C C . THR A 1 74 ? 9.751 -6.962 -1.052 1.00 92.31 74 THR A C 1
ATOM 613 O O . THR A 1 74 ? 10.529 -7.104 -1.994 1.00 92.31 74 THR A O 1
ATOM 616 N N . SER A 1 75 ? 8.518 -6.469 -1.224 1.00 93.00 75 SER A N 1
ATOM 617 C CA . SER A 1 75 ? 8.020 -6.048 -2.541 1.00 93.00 75 SER A CA 1
ATOM 618 C C . SER A 1 75 ? 8.842 -4.896 -3.139 1.00 93.00 75 SER A C 1
ATOM 620 O O . SER A 1 75 ? 9.110 -4.898 -4.341 1.00 93.00 75 SER A O 1
ATOM 622 N N . ILE A 1 76 ? 9.319 -3.955 -2.316 1.00 90.94 76 ILE A N 1
ATOM 623 C CA . ILE A 1 76 ? 10.195 -2.862 -2.767 1.00 90.94 76 ILE A CA 1
ATOM 624 C C . ILE A 1 76 ? 11.549 -3.418 -3.212 1.00 90.94 76 ILE A C 1
ATOM 626 O O . ILE A 1 76 ? 12.019 -3.076 -4.294 1.00 90.94 76 ILE A O 1
ATOM 630 N N . ILE A 1 77 ? 12.155 -4.313 -2.422 1.00 91.31 77 ILE A N 1
ATOM 631 C CA . ILE A 1 77 ? 13.425 -4.964 -2.780 1.00 91.31 77 ILE A CA 1
ATOM 632 C C . ILE A 1 77 ? 13.293 -5.674 -4.133 1.00 91.31 77 ILE A C 1
ATOM 634 O O . ILE A 1 77 ? 14.163 -5.531 -4.989 1.00 91.31 77 ILE A O 1
ATOM 638 N N . PHE A 1 78 ? 12.181 -6.371 -4.376 1.00 91.62 78 PHE A N 1
ATOM 639 C CA . PHE A 1 78 ? 11.934 -7.040 -5.655 1.00 91.62 78 PHE A CA 1
ATOM 640 C C . PHE A 1 78 ? 11.842 -6.066 -6.836 1.00 91.62 78 PHE A C 1
ATOM 642 O O . PHE A 1 78 ? 12.367 -6.379 -7.905 1.00 91.62 78 PHE A O 1
ATOM 649 N N . LEU A 1 79 ? 11.273 -4.868 -6.649 1.00 89.06 79 LEU A N 1
ATOM 650 C CA . LEU A 1 79 ? 11.264 -3.831 -7.693 1.00 89.06 79 LEU A CA 1
ATOM 651 C C . LEU A 1 79 ? 12.662 -3.295 -8.019 1.00 89.06 79 LEU A C 1
ATOM 653 O O . LEU A 1 79 ? 12.882 -2.840 -9.142 1.00 89.06 79 LEU A O 1
ATOM 657 N N . VAL A 1 80 ? 13.604 -3.348 -7.077 1.00 86.94 80 VAL A N 1
ATOM 658 C CA . VAL A 1 80 ? 14.981 -2.871 -7.286 1.00 86.94 80 VAL A CA 1
ATOM 659 C C . VAL A 1 80 ? 15.813 -3.866 -8.101 1.00 86.94 80 VAL A C 1
ATOM 661 O O . VAL A 1 80 ? 16.708 -3.449 -8.831 1.00 86.94 80 VAL A O 1
ATOM 664 N N . LEU A 1 81 ? 15.502 -5.165 -8.040 1.00 84.88 81 LEU A N 1
ATOM 665 C CA . LEU A 1 81 ? 16.294 -6.224 -8.682 1.00 84.88 81 LEU A CA 1
ATOM 666 C C . LEU A 1 81 ? 16.153 -6.292 -10.217 1.00 84.88 81 LEU A C 1
ATOM 668 O O . LEU A 1 81 ? 16.911 -7.013 -10.855 1.00 84.88 81 LEU A O 1
ATOM 672 N N . ARG A 1 82 ? 15.218 -5.547 -10.823 1.00 79.94 82 ARG A N 1
ATOM 673 C CA . ARG A 1 82 ? 15.056 -5.380 -12.287 1.00 79.94 82 ARG A CA 1
ATOM 674 C C . ARG A 1 82 ? 14.862 -6.666 -13.115 1.00 79.94 82 ARG A C 1
ATOM 676 O O . ARG A 1 82 ? 14.988 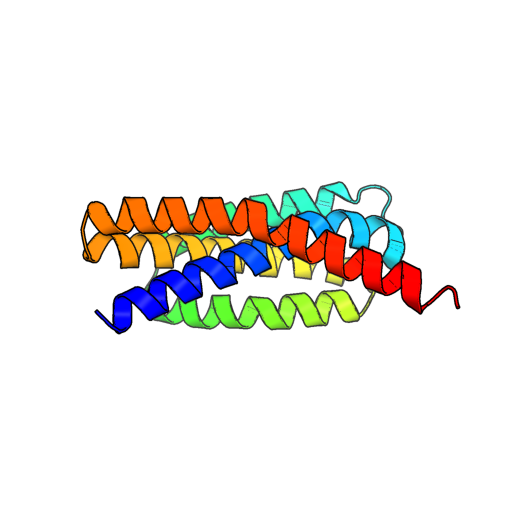-6.635 -14.335 1.00 79.94 82 ARG A O 1
ATOM 683 N N . PHE A 1 83 ? 14.459 -7.779 -12.497 1.00 86.31 83 PHE A N 1
ATOM 684 C CA . PHE A 1 83 ? 14.035 -8.991 -13.213 1.00 86.31 83 PHE A CA 1
ATOM 685 C C . PHE A 1 83 ? 12.517 -9.001 -13.477 1.00 86.31 83 PHE A C 1
ATOM 687 O O . PHE A 1 83 ? 11.754 -8.826 -12.526 1.00 86.31 83 PHE A O 1
ATOM 694 N N . PRO A 1 84 ? 12.035 -9.295 -14.702 1.00 85.69 84 PRO A N 1
ATOM 695 C CA . PRO A 1 84 ? 10.600 -9.292 -15.024 1.00 85.69 84 PRO A CA 1
ATOM 696 C C . PRO A 1 84 ? 9.736 -10.138 -14.080 1.00 85.69 84 PRO A C 1
ATOM 698 O O . PRO A 1 84 ? 8.662 -9.715 -13.667 1.00 85.69 84 PRO A O 1
ATOM 701 N N . ILE A 1 85 ? 10.225 -11.313 -13.672 1.00 89.69 85 ILE A N 1
ATOM 702 C CA . ILE A 1 85 ? 9.519 -12.179 -12.716 1.00 89.69 85 ILE A CA 1
ATOM 703 C C . ILE A 1 85 ? 9.360 -11.507 -11.338 1.00 89.69 85 ILE A C 1
ATOM 705 O O . ILE A 1 85 ? 8.324 -11.644 -10.691 1.00 89.69 85 ILE A O 1
ATOM 709 N N . MET A 1 86 ? 10.358 -10.725 -10.912 1.00 91.62 86 MET A N 1
ATOM 710 C CA . MET A 1 86 ? 10.360 -10.023 -9.626 1.00 91.62 86 MET 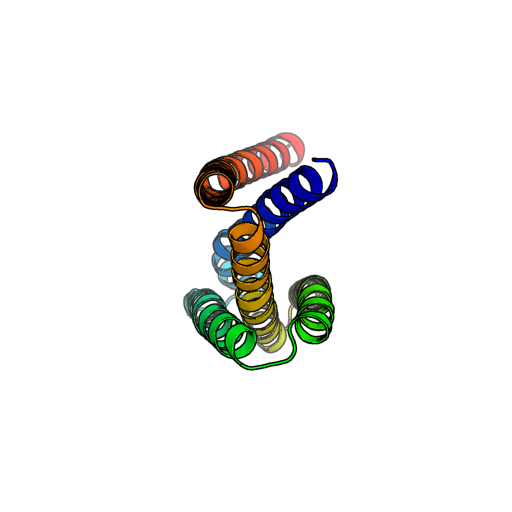A CA 1
ATOM 711 C C . MET A 1 86 ? 9.394 -8.837 -9.624 1.00 91.62 86 MET A C 1
ATOM 713 O O . MET A 1 86 ? 8.800 -8.546 -8.588 1.00 91.62 86 MET A O 1
ATOM 717 N N . PHE A 1 87 ? 9.153 -8.206 -10.777 1.00 91.62 87 PHE A N 1
ATOM 718 C CA . PHE A 1 87 ? 8.112 -7.184 -10.923 1.00 91.62 87 PHE A CA 1
ATOM 719 C C . PHE A 1 87 ? 6.712 -7.743 -10.618 1.00 91.62 87 PHE A C 1
ATOM 721 O O . PHE A 1 87 ? 5.956 -7.158 -9.834 1.00 91.62 87 PHE A O 1
ATOM 728 N N . TYR A 1 88 ? 6.378 -8.911 -11.176 1.00 92.19 88 TYR A N 1
ATOM 729 C CA . TYR A 1 88 ? 5.092 -9.558 -10.908 1.00 92.19 88 TYR A CA 1
ATOM 730 C C . TYR A 1 88 ? 4.985 -10.024 -9.454 1.00 92.19 88 TYR A C 1
ATOM 732 O O . TYR A 1 88 ? 3.978 -9.755 -8.8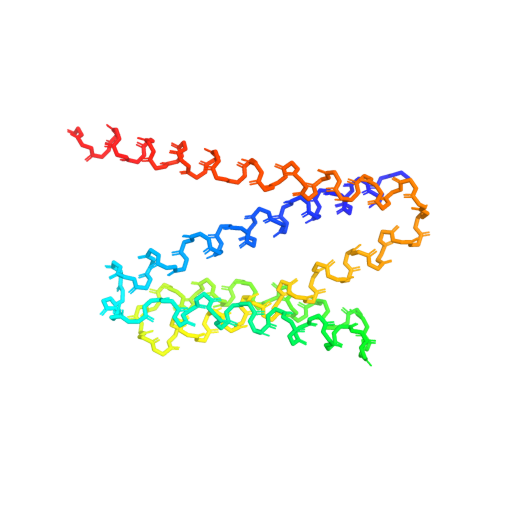02 1.00 92.19 88 TYR A O 1
ATOM 740 N N . LEU A 1 89 ? 6.039 -10.646 -8.912 1.00 94.00 89 LEU A N 1
ATOM 741 C CA . LEU A 1 89 ? 6.077 -11.053 -7.503 1.00 94.00 89 LEU A CA 1
ATOM 742 C C . LEU A 1 89 ? 5.931 -9.860 -6.553 1.00 94.00 89 LEU A C 1
ATOM 744 O O . LEU A 1 89 ? 5.228 -9.962 -5.550 1.00 94.00 89 LEU A O 1
ATOM 748 N N . SER A 1 90 ? 6.537 -8.718 -6.877 1.00 94.19 90 SER A N 1
ATOM 749 C CA . SER A 1 90 ? 6.357 -7.485 -6.112 1.00 94.19 90 SER A CA 1
ATOM 750 C C . SER A 1 90 ? 4.901 -7.016 -6.116 1.00 94.19 90 SER A C 1
ATOM 752 O O . SER A 1 90 ? 4.344 -6.714 -5.058 1.00 94.19 90 SER A O 1
ATOM 754 N N . SER A 1 91 ? 4.258 -7.009 -7.286 1.00 93.25 91 SER A N 1
ATOM 755 C CA . SER A 1 91 ? 2.853 -6.603 -7.434 1.00 93.25 91 SER A CA 1
ATOM 756 C C . SER A 1 91 ? 1.914 -7.513 -6.631 1.00 93.25 91 SER A C 1
ATOM 758 O O . SER A 1 91 ? 1.014 -7.036 -5.942 1.00 93.25 91 SER A O 1
ATOM 760 N N . ILE A 1 92 ? 2.179 -8.823 -6.643 1.00 95.19 92 ILE A N 1
ATOM 761 C CA . ILE A 1 92 ? 1.446 -9.831 -5.864 1.00 95.19 92 ILE A CA 1
ATOM 762 C C . ILE A 1 92 ? 1.623 -9.603 -4.356 1.00 95.19 92 ILE A C 1
ATOM 764 O O . ILE A 1 92 ? 0.638 -9.523 -3.620 1.00 95.19 92 ILE A O 1
ATOM 768 N N . LEU A 1 93 ? 2.871 -9.480 -3.888 1.00 95.25 93 LEU A N 1
ATOM 769 C CA . LEU A 1 93 ? 3.192 -9.316 -2.466 1.00 95.25 93 LEU A CA 1
ATOM 770 C C . LEU A 1 93 ? 2.639 -8.008 -1.896 1.00 95.25 93 LEU A C 1
ATOM 772 O O . LEU A 1 93 ? 2.040 -8.010 -0.818 1.00 95.25 93 LEU A O 1
ATOM 776 N N . SER A 1 94 ? 2.823 -6.902 -2.621 1.00 94.69 94 SER A N 1
ATOM 777 C CA . SER A 1 94 ? 2.299 -5.592 -2.226 1.00 94.69 94 SER A CA 1
ATOM 778 C C . SER A 1 94 ? 0.771 -5.602 -2.202 1.00 94.69 94 SER A C 1
ATOM 780 O O . SER A 1 94 ? 0.190 -5.253 -1.174 1.00 94.69 94 SER A O 1
ATOM 782 N N . GLY A 1 95 ? 0.115 -6.087 -3.263 1.00 94.44 95 GLY A N 1
ATOM 783 C CA . GLY A 1 95 ? -1.341 -6.218 -3.325 1.00 94.44 95 GLY A CA 1
ATOM 784 C C . GLY A 1 95 ? -1.896 -6.994 -2.135 1.00 94.44 95 GLY A C 1
ATOM 785 O O . GLY A 1 95 ? -2.684 -6.458 -1.354 1.00 94.44 95 GLY A O 1
ATOM 786 N N . PHE A 1 96 ? -1.407 -8.217 -1.930 1.00 94.62 96 PHE A N 1
ATOM 787 C CA . PHE A 1 96 ? -1.817 -9.074 -0.817 1.00 94.62 96 PHE A CA 1
ATOM 788 C C . PHE A 1 96 ? -1.617 -8.420 0.554 1.00 94.62 96 PHE A C 1
ATOM 790 O O . PHE A 1 96 ? -2.499 -8.481 1.415 1.00 94.62 96 PHE A O 1
ATOM 797 N N . SER A 1 97 ? -0.480 -7.749 0.746 1.00 94.50 97 SER A N 1
ATOM 798 C CA . SER A 1 97 ? -0.177 -7.025 1.975 1.00 94.50 97 SER A CA 1
ATOM 799 C C . SER A 1 97 ? -1.198 -5.926 2.273 1.00 94.50 97 SER A C 1
ATOM 801 O O . SER A 1 97 ? -1.783 -5.891 3.359 1.00 94.50 97 SER A O 1
ATOM 803 N N . PHE A 1 98 ? -1.466 -5.053 1.302 1.00 94.06 98 PHE A N 1
ATOM 804 C CA . PHE A 1 98 ? -2.390 -3.938 1.496 1.00 94.06 98 PHE A CA 1
ATOM 805 C C . PHE A 1 98 ? -3.835 -4.397 1.682 1.00 94.06 98 PHE A C 1
ATOM 807 O O . PHE A 1 98 ? -4.541 -3.824 2.515 1.00 94.06 98 PHE A O 1
ATOM 814 N N . GLY A 1 99 ? -4.246 -5.467 0.995 1.00 92.50 99 GLY A N 1
ATOM 815 C CA . GLY A 1 99 ? -5.552 -6.096 1.189 1.00 92.50 99 GLY A CA 1
ATOM 816 C C . GLY A 1 99 ? -5.806 -6.514 2.640 1.00 92.50 99 GLY A C 1
ATOM 817 O O . GLY A 1 99 ? -6.897 -6.289 3.173 1.00 92.50 99 GLY A O 1
ATOM 818 N N . ILE A 1 100 ? -4.781 -7.060 3.301 1.00 92.88 100 ILE A N 1
ATOM 819 C CA . ILE A 1 100 ? -4.819 -7.430 4.721 1.00 92.88 100 ILE A CA 1
ATOM 820 C C . ILE A 1 100 ? -4.803 -6.187 5.615 1.00 92.88 100 ILE A C 1
ATOM 822 O O . ILE A 1 100 ? -5.645 -6.055 6.506 1.00 92.88 100 ILE A O 1
ATOM 826 N N . ILE A 1 101 ? -3.838 -5.284 5.409 1.00 92.19 101 ILE A N 1
ATOM 827 C CA . ILE A 1 101 ? -3.598 -4.137 6.299 1.00 92.19 101 ILE A CA 1
ATOM 828 C C . ILE A 1 101 ? -4.815 -3.212 6.340 1.00 92.19 101 ILE A C 1
ATOM 830 O O . ILE A 1 101 ? -5.267 -2.842 7.426 1.00 92.19 101 ILE A O 1
ATOM 834 N N . ILE A 1 102 ? -5.368 -2.862 5.175 1.00 90.06 102 ILE A N 1
ATOM 835 C CA . ILE A 1 102 ? -6.495 -1.926 5.071 1.00 90.06 102 ILE A CA 1
ATOM 836 C C . ILE A 1 102 ? -7.734 -2.515 5.750 1.00 90.06 102 ILE A C 1
ATOM 838 O O . ILE A 1 102 ? -8.361 -1.831 6.565 1.00 90.06 102 ILE A O 1
ATOM 842 N N . ASN A 1 103 ? -8.049 -3.788 5.485 1.00 90.25 103 ASN A N 1
ATOM 843 C CA . ASN A 1 103 ? -9.207 -4.447 6.089 1.00 90.25 103 ASN A CA 1
ATOM 844 C C . ASN A 1 103 ? -9.042 -4.642 7.605 1.00 90.25 103 ASN A C 1
ATOM 846 O O . ASN A 1 103 ? -9.979 -4.439 8.382 1.00 90.25 103 ASN A O 1
ATOM 850 N N . TYR A 1 104 ? -7.831 -4.967 8.058 1.00 89.62 104 TYR A N 1
ATOM 851 C CA . TYR A 1 104 ? -7.536 -5.055 9.484 1.00 89.62 104 TYR A CA 1
ATOM 852 C C . TYR A 1 104 ? -7.706 -3.701 10.186 1.00 89.62 104 TYR A C 1
ATOM 854 O O . TYR A 1 104 ? -8.324 -3.628 11.249 1.00 89.62 104 TYR A O 1
ATOM 862 N N . MET A 1 105 ? -7.213 -2.611 9.591 1.00 89.62 105 MET A N 1
ATOM 863 C CA . MET A 1 105 ? -7.390 -1.270 10.153 1.00 89.62 105 MET A CA 1
ATOM 864 C C . MET A 1 105 ? -8.858 -0.830 10.162 1.00 89.62 105 MET A C 1
ATOM 866 O O . MET A 1 105 ? -9.289 -0.201 11.131 1.00 89.62 105 MET A O 1
ATOM 870 N N . LEU A 1 106 ? -9.639 -1.189 9.138 1.00 91.44 106 LEU A N 1
ATOM 871 C CA . LEU A 1 106 ? -11.088 -0.969 9.114 1.00 91.44 106 LEU A CA 1
ATOM 872 C C . LEU A 1 106 ? -11.766 -1.697 10.283 1.00 91.44 106 LEU A C 1
ATOM 874 O O . LEU A 1 106 ? -12.517 -1.089 11.048 1.00 91.44 106 LEU A O 1
ATOM 878 N N . THR A 1 107 ? -11.429 -2.974 10.470 1.00 89.44 107 THR A N 1
ATOM 879 C CA . THR A 1 107 ? -11.947 -3.802 11.568 1.00 89.44 107 THR A CA 1
ATOM 880 C C . THR A 1 107 ? -11.581 -3.198 12.925 1.00 89.44 107 THR A C 1
ATOM 882 O O . THR A 1 107 ? -12.454 -3.010 13.770 1.00 89.44 107 THR A O 1
ATOM 885 N N . LEU A 1 108 ? -10.322 -2.790 13.123 1.00 88.56 108 LEU A N 1
ATOM 886 C CA . LEU A 1 108 ? -9.894 -2.111 14.349 1.00 88.56 108 LEU A CA 1
ATOM 887 C C . LEU A 1 108 ? -10.659 -0.813 14.601 1.00 88.56 108 LEU A C 1
ATOM 889 O O . LEU A 1 108 ? -11.051 -0.544 15.734 1.00 88.56 108 LEU A O 1
ATOM 893 N N . THR A 1 109 ? -10.868 -0.013 13.559 1.00 89.62 109 THR A N 1
ATOM 894 C CA . THR A 1 109 ? -11.597 1.256 13.656 1.00 89.62 109 THR A CA 1
ATOM 895 C C . THR A 1 109 ? -13.054 1.020 14.055 1.00 89.62 109 THR A C 1
ATOM 897 O O . THR A 1 109 ? -13.590 1.766 14.875 1.00 89.62 109 THR A O 1
ATOM 900 N N . SER A 1 110 ? -13.679 -0.047 13.545 1.00 89.94 110 SER A N 1
ATOM 901 C CA . SER A 1 110 ? -15.073 -0.388 13.850 1.00 89.94 110 SER A CA 1
ATOM 902 C C . SER A 1 110 ? -15.327 -0.595 15.350 1.00 89.94 110 SER A C 1
ATOM 904 O O . SER A 1 110 ? -16.376 -0.185 15.848 1.00 89.94 110 SER A O 1
ATOM 906 N N . PHE A 1 111 ? -14.337 -1.102 16.099 1.00 90.19 111 PHE A N 1
ATOM 907 C CA . PHE A 1 111 ? -14.443 -1.280 17.553 1.00 90.19 111 PHE A CA 1
ATOM 908 C C . PHE A 1 111 ? -14.492 0.036 18.340 1.00 90.19 111 PHE A C 1
ATOM 910 O O . PHE A 1 111 ? -14.914 0.034 19.494 1.00 90.19 111 PHE A O 1
ATOM 917 N N . TYR A 1 112 ? -14.083 1.163 17.749 1.00 89.38 112 TYR A N 1
ATOM 918 C CA . TYR A 1 112 ? -14.155 2.472 18.405 1.00 89.38 112 TYR A CA 1
ATOM 919 C C . TYR A 1 112 ? -15.506 3.175 18.191 1.00 89.38 112 TYR A C 1
ATOM 921 O O . TYR A 1 112 ? -15.791 4.159 18.873 1.00 89.38 112 TYR A O 1
ATOM 929 N N . GLY A 1 113 ? -16.354 2.671 17.287 1.00 91.25 113 GLY A N 1
ATOM 930 C CA . GLY A 1 113 ? -17.703 3.182 17.027 1.00 91.25 113 GLY A CA 1
ATOM 931 C C . GLY A 1 113 ? -17.860 3.927 15.694 1.00 91.25 113 GLY A C 1
ATOM 932 O O . GLY A 1 113 ? -16.894 4.236 14.997 1.00 91.25 113 GLY A O 1
ATOM 933 N N . ARG A 1 114 ? -19.116 4.240 15.333 1.00 91.56 114 ARG A N 1
ATOM 934 C CA . ARG A 1 114 ? -19.490 4.778 14.004 1.00 91.56 114 ARG A CA 1
ATOM 935 C C . ARG A 1 114 ? -18.790 6.088 13.636 1.00 91.56 114 ARG A C 1
ATOM 937 O O . ARG A 1 114 ? -18.361 6.238 12.498 1.00 91.56 114 ARG A O 1
ATOM 944 N N . ALA A 1 115 ? -18.630 7.012 14.586 1.00 90.81 115 ALA A N 1
ATOM 945 C CA . ALA A 1 115 ? -17.946 8.286 14.344 1.00 90.81 115 ALA A CA 1
ATOM 946 C C . ALA A 1 115 ? -16.511 8.089 13.816 1.00 90.81 115 ALA A C 1
ATOM 948 O O . ALA A 1 115 ? -16.060 8.813 12.930 1.00 90.81 115 ALA A O 1
ATOM 949 N N . TYR A 1 116 ? -15.814 7.059 14.302 1.00 90.62 116 TYR A N 1
ATOM 950 C CA . TYR A 1 116 ? -14.450 6.758 13.879 1.00 90.62 116 TYR A CA 1
ATOM 951 C C . TYR A 1 116 ? -14.382 6.079 12.511 1.00 90.62 116 TYR A C 1
ATOM 953 O O . TYR A 1 116 ? -13.389 6.257 11.815 1.00 90.62 116 TYR A O 1
ATOM 961 N N . LEU A 1 117 ? -15.434 5.377 12.078 1.00 92.62 117 LEU A N 1
ATOM 962 C CA . LEU A 1 117 ? -15.534 4.860 10.707 1.00 92.62 117 LEU A CA 1
ATOM 963 C C . LEU A 1 117 ? -15.694 5.991 9.680 1.00 92.62 117 LEU A C 1
ATOM 965 O O . LEU A 1 117 ? -15.092 5.932 8.604 1.00 92.62 117 LEU A O 1
ATOM 969 N N . TYR A 1 118 ? -16.437 7.050 10.021 1.00 94.31 118 TYR A N 1
ATOM 970 C CA . TYR A 1 118 ? -16.496 8.256 9.188 1.00 94.31 118 TYR A CA 1
ATOM 971 C C . TYR A 1 118 ? -15.135 8.949 9.118 1.00 94.31 118 TYR A C 1
ATOM 973 O O . TYR A 1 118 ? -14.679 9.278 8.026 1.00 94.31 118 TYR A O 1
ATOM 981 N N . LEU A 1 119 ? -14.445 9.094 10.256 1.00 93.50 119 LEU A N 1
ATOM 982 C CA . LEU A 1 119 ? -13.079 9.629 10.289 1.00 93.50 119 LEU A CA 1
ATOM 983 C C . LEU A 1 119 ? -12.101 8.771 9.478 1.00 93.50 119 LEU A C 1
ATOM 985 O O . LEU A 1 119 ? -11.298 9.314 8.732 1.00 93.50 119 LEU A O 1
ATOM 989 N N . TYR A 1 120 ? -12.181 7.445 9.574 1.00 93.94 120 TYR A N 1
ATOM 990 C CA . TYR A 1 120 ? -11.375 6.529 8.765 1.00 93.94 120 TYR A CA 1
ATOM 991 C C . TYR A 1 120 ? -11.611 6.742 7.268 1.00 93.94 120 TYR A C 1
ATOM 993 O O . TYR A 1 120 ? -10.656 6.899 6.511 1.00 93.94 120 TYR A O 1
ATOM 1001 N N . SER A 1 121 ? -12.875 6.831 6.850 1.00 94.50 121 SER A N 1
ATOM 1002 C CA . SER A 1 121 ? -13.238 7.073 5.448 1.00 94.50 121 SER A CA 1
ATOM 1003 C C . SER A 1 121 ? -12.752 8.444 4.970 1.00 94.50 121 SER A C 1
ATOM 1005 O O . SER A 1 121 ? -12.220 8.568 3.869 1.00 94.50 121 SER A O 1
ATOM 1007 N N . PHE A 1 122 ? -12.858 9.464 5.822 1.00 95.50 122 PHE A N 1
ATOM 1008 C CA . PHE A 1 122 ? -12.329 10.800 5.560 1.00 95.50 122 PHE A CA 1
ATOM 1009 C C . PHE A 1 122 ? -10.803 10.794 5.392 1.00 95.50 122 PHE A C 1
ATOM 1011 O O . PHE A 1 122 ? -10.285 11.365 4.434 1.00 95.50 122 PHE A O 1
ATOM 1018 N N . VAL A 1 123 ? -10.075 10.085 6.259 1.00 95.19 123 VAL A N 1
ATOM 1019 C CA . VAL A 1 123 ? -8.616 9.922 6.161 1.00 95.19 123 VAL A CA 1
ATOM 1020 C C . VAL A 1 123 ? -8.213 9.186 4.876 1.00 95.19 123 VAL A C 1
ATOM 1022 O O . VAL A 1 123 ? -7.241 9.580 4.220 1.00 95.19 123 VAL A O 1
ATOM 1025 N N . LEU A 1 124 ? -8.963 8.155 4.470 1.00 93.69 124 LEU A N 1
ATOM 1026 C CA . LEU A 1 124 ? -8.764 7.499 3.172 1.00 93.69 124 LEU A CA 1
ATOM 1027 C C . LEU A 1 124 ? -8.989 8.470 2.003 1.00 93.69 124 LEU A C 1
ATOM 1029 O O . LEU A 1 124 ? -8.195 8.488 1.066 1.00 93.69 124 LEU A O 1
ATOM 1033 N N . GLY A 1 125 ? -10.023 9.309 2.074 1.00 93.88 125 GLY A N 1
ATOM 1034 C CA . GLY A 1 125 ? -10.286 10.344 1.073 1.00 93.88 125 GLY A CA 1
ATOM 1035 C C . GLY A 1 125 ? -9.133 11.344 0.954 1.00 93.88 125 GLY A C 1
ATOM 1036 O O . GLY A 1 125 ? -8.587 11.536 -0.133 1.00 93.88 125 GLY A O 1
ATOM 1037 N N . ILE A 1 126 ? -8.678 11.920 2.071 1.00 95.06 126 ILE A N 1
ATOM 1038 C CA . ILE A 1 126 ? -7.560 12.879 2.057 1.00 95.06 126 ILE A CA 1
ATOM 1039 C C . ILE A 1 126 ? -6.297 12.234 1.482 1.00 95.06 126 ILE A C 1
ATOM 1041 O O . ILE A 1 126 ? -5.637 12.830 0.635 1.00 95.06 126 ILE A O 1
ATOM 1045 N N . SER A 1 127 ? -5.958 11.013 1.897 1.00 93.00 127 SER A N 1
ATOM 1046 C CA . SER A 1 127 ? -4.753 10.328 1.402 1.00 93.00 127 SER A CA 1
ATOM 1047 C C . SER A 1 127 ? -4.803 10.015 -0.099 1.00 93.00 127 SER A C 1
ATOM 1049 O O . SER A 1 127 ? -3.755 10.021 -0.745 1.00 93.00 127 SER A O 1
ATOM 1051 N N . THR A 1 128 ? -5.989 9.804 -0.686 1.00 88.25 128 THR A N 1
ATOM 1052 C CA . THR A 1 128 ? -6.133 9.666 -2.151 1.00 88.25 128 THR A CA 1
ATOM 1053 C C . THR A 1 128 ? -5.873 10.952 -2.925 1.00 88.25 128 THR A C 1
ATOM 1055 O O . THR A 1 128 ? -5.410 10.878 -4.056 1.00 88.25 128 THR A O 1
ATOM 1058 N N . ILE A 1 129 ? -6.102 12.115 -2.316 1.00 91.25 129 ILE A N 1
ATOM 1059 C CA . ILE A 1 129 ? -5.798 13.419 -2.922 1.00 91.25 129 ILE A CA 1
ATOM 1060 C C . ILE A 1 129 ? -4.334 13.795 -2.668 1.00 91.25 129 ILE A C 1
ATOM 1062 O O . ILE A 1 129 ? -3.643 14.281 -3.558 1.00 91.25 129 ILE A O 1
ATOM 1066 N N . PHE A 1 130 ? -3.851 13.559 -1.449 1.00 91.69 130 PHE A N 1
ATOM 1067 C CA . PHE A 1 130 ? -2.521 13.972 -1.008 1.00 91.69 130 PHE A CA 1
ATOM 1068 C C . PHE A 1 130 ? -1.388 13.187 -1.680 1.00 91.69 130 PHE A C 1
ATOM 1070 O O . PHE A 1 130 ? -0.322 13.731 -1.948 1.00 91.69 130 PHE A O 1
ATOM 1077 N N . GLN A 1 131 ? -1.589 11.896 -1.948 1.00 91.62 131 GLN A N 1
ATOM 1078 C CA . GLN A 1 131 ? -0.548 11.080 -2.569 1.00 91.62 131 GLN A CA 1
ATOM 1079 C C . GLN A 1 131 ? -0.161 11.551 -3.985 1.00 91.62 131 GLN A C 1
ATOM 1081 O O . GLN A 1 131 ? 1.036 11.753 -4.206 1.00 91.62 131 GLN A O 1
ATOM 1086 N N . PRO A 1 132 ? -1.095 11.749 -4.937 1.00 85.38 132 PRO A N 1
ATOM 1087 C CA . PRO A 1 132 ? -0.729 12.183 -6.280 1.00 85.38 132 PRO A CA 1
ATOM 1088 C C . PRO A 1 132 ? -0.133 13.591 -6.275 1.00 85.38 132 PRO A C 1
ATOM 1090 O O . PRO A 1 132 ? 0.837 13.821 -6.987 1.00 85.38 132 PRO A O 1
ATOM 1093 N N . THR A 1 133 ? -0.620 14.511 -5.430 1.00 88.19 133 THR A N 1
ATOM 1094 C CA . THR A 1 133 ? -0.022 15.853 -5.318 1.00 88.19 133 THR A CA 1
ATOM 1095 C C . THR A 1 133 ? 1.418 15.788 -4.820 1.00 88.19 133 THR A C 1
ATOM 1097 O O . THR A 1 133 ? 2.296 16.397 -5.431 1.00 88.19 133 THR A O 1
ATOM 1100 N N . LEU A 1 134 ? 1.696 14.995 -3.780 1.00 89.12 134 LEU A N 1
ATOM 1101 C CA . LEU A 1 134 ? 3.060 14.755 -3.305 1.00 89.12 134 LEU A CA 1
ATOM 1102 C C . LEU A 1 134 ? 3.940 14.154 -4.412 1.00 89.12 134 LEU A C 1
ATOM 1104 O O . LEU A 1 134 ? 5.060 14.612 -4.629 1.00 89.12 134 LEU A O 1
ATOM 1108 N N . GLN A 1 135 ? 3.436 13.158 -5.141 1.00 85.25 135 GLN A N 1
ATOM 1109 C CA . GLN A 1 135 ? 4.178 12.513 -6.225 1.00 85.25 135 GLN A CA 1
ATOM 1110 C C . GLN A 1 135 ? 4.483 13.482 -7.377 1.00 85.25 135 GLN A C 1
ATOM 1112 O O . GLN A 1 135 ? 5.611 13.503 -7.868 1.00 85.25 135 GLN A O 1
ATOM 1117 N N . THR A 1 136 ? 3.522 14.312 -7.787 1.00 85.38 136 THR A N 1
ATOM 1118 C CA . THR A 1 136 ? 3.728 15.343 -8.813 1.00 85.38 136 THR A CA 1
ATOM 1119 C C . THR A 1 136 ? 4.764 16.369 -8.372 1.00 85.38 136 THR A C 1
ATOM 1121 O O . THR A 1 136 ? 5.639 16.716 -9.161 1.00 85.38 136 THR A O 1
ATOM 1124 N N . ILE A 1 137 ? 4.714 16.815 -7.114 1.00 87.12 137 ILE A N 1
ATOM 1125 C CA . ILE A 1 137 ? 5.706 17.740 -6.554 1.00 87.12 137 ILE A CA 1
ATOM 1126 C C . ILE A 1 137 ? 7.105 17.111 -6.597 1.00 87.12 137 ILE A C 1
ATOM 1128 O O . ILE A 1 137 ? 8.045 17.744 -7.072 1.00 87.12 137 ILE A O 1
ATOM 1132 N N . LEU A 1 138 ? 7.249 15.854 -6.166 1.00 84.62 138 LEU A N 1
ATOM 1133 C CA . LEU A 1 138 ? 8.532 15.142 -6.199 1.00 84.62 138 LEU A CA 1
ATOM 1134 C C . LEU A 1 138 ? 9.086 15.007 -7.624 1.00 84.62 138 LEU A C 1
ATOM 1136 O O . LEU A 1 138 ? 10.276 15.228 -7.842 1.00 84.62 138 LEU A O 1
ATOM 1140 N N . LEU A 1 139 ? 8.230 14.682 -8.595 1.00 81.56 139 LEU A N 1
ATOM 1141 C CA . LEU A 1 139 ? 8.619 14.615 -10.004 1.00 81.56 139 LEU A CA 1
ATOM 1142 C C . LEU A 1 139 ? 9.024 15.990 -10.544 1.00 81.56 139 LEU A C 1
ATOM 1144 O O . LEU A 1 139 ? 10.045 16.094 -11.218 1.00 81.56 139 LEU A O 1
ATOM 1148 N N . PHE A 1 140 ? 8.276 17.047 -10.217 1.00 82.31 140 PHE A N 1
ATOM 1149 C CA . PHE A 1 140 ? 8.609 18.418 -10.606 1.00 82.31 140 PHE A CA 1
ATOM 1150 C C . PHE A 1 140 ? 9.997 18.825 -10.097 1.00 82.31 140 PHE A C 1
ATOM 1152 O O . PHE A 1 140 ? 10.822 19.302 -10.877 1.00 82.31 140 PHE A O 1
ATOM 1159 N N . PHE A 1 141 ? 10.292 18.568 -8.820 1.00 83.44 141 PHE A N 1
ATOM 1160 C CA . PHE A 1 141 ? 11.620 18.812 -8.259 1.00 83.44 141 PHE A CA 1
ATOM 1161 C C . PHE A 1 141 ? 12.702 17.982 -8.962 1.00 83.44 141 PHE A C 1
ATOM 1163 O O . PHE A 1 141 ? 13.745 18.526 -9.316 1.00 83.44 141 PHE A O 1
ATOM 1170 N N . HIS A 1 142 ? 12.451 16.697 -9.226 1.00 77.44 142 HIS A N 1
ATOM 1171 C CA . HIS A 1 142 ? 13.409 15.843 -9.928 1.00 77.44 142 HIS A CA 1
ATOM 1172 C C . HIS A 1 142 ? 13.753 16.377 -11.325 1.00 77.44 142 HIS A C 1
ATOM 1174 O O . HIS A 1 142 ? 14.929 16.467 -11.665 1.00 77.44 142 HIS A O 1
ATOM 1180 N N . PHE A 1 143 ? 12.752 16.770 -12.118 1.00 75.69 143 PHE A N 1
ATOM 1181 C CA . PHE A 1 143 ? 12.985 17.292 -13.465 1.00 75.69 143 PHE A CA 1
ATOM 1182 C C . PHE A 1 143 ? 13.639 18.671 -13.465 1.00 75.69 143 PHE A C 1
ATOM 1184 O O . PHE A 1 143 ? 14.503 18.906 -14.296 1.00 75.69 143 PHE A O 1
ATOM 1191 N N . THR A 1 144 ? 13.277 19.556 -12.535 1.00 75.88 144 THR A N 1
ATOM 1192 C CA . THR A 1 144 ? 13.804 20.933 -12.508 1.00 75.88 144 THR A CA 1
ATOM 1193 C C . THR A 1 144 ? 15.269 20.987 -12.066 1.00 75.88 144 THR A C 1
ATOM 1195 O O . THR A 1 144 ? 16.031 21.803 -12.573 1.00 75.88 144 THR A O 1
ATOM 1198 N N . PHE A 1 145 ? 15.675 20.125 -11.126 1.00 67.81 145 PHE A N 1
ATOM 1199 C CA . PHE A 1 145 ? 17.028 20.148 -10.558 1.00 67.81 145 PHE A CA 1
ATOM 1200 C C . PHE A 1 145 ? 18.023 19.211 -11.256 1.00 67.81 145 PHE A C 1
ATOM 1202 O O . PHE A 1 145 ? 19.216 19.471 -11.172 1.00 67.81 145 PHE A O 1
ATOM 1209 N N . ASN A 1 146 ? 17.574 18.162 -11.958 1.00 59.84 146 ASN A N 1
ATOM 1210 C CA . ASN A 1 146 ? 18.469 17.301 -12.750 1.00 59.84 146 ASN A CA 1
ATOM 1211 C C . ASN A 1 146 ? 18.647 17.760 -14.209 1.00 59.84 146 ASN A C 1
ATOM 1213 O O . ASN A 1 146 ? 19.404 17.131 -14.944 1.00 59.84 146 ASN A O 1
ATOM 1217 N N . SER A 1 147 ? 17.937 18.802 -14.655 1.00 54.16 147 SER A N 1
ATOM 1218 C CA . SER A 1 147 ? 18.099 19.390 -15.995 1.00 54.16 147 SER A CA 1
ATOM 1219 C C . SER A 1 147 ? 19.027 20.615 -16.032 1.00 54.16 147 S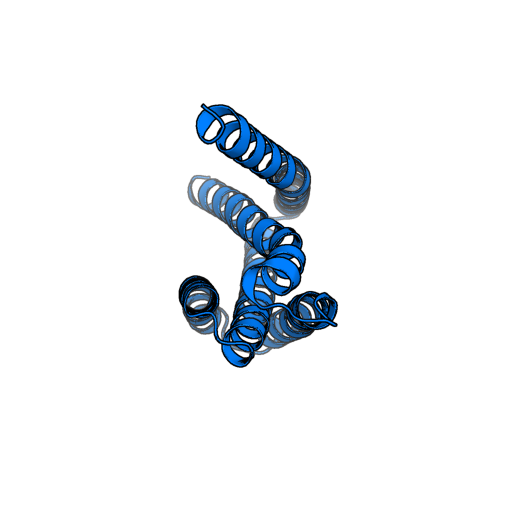ER A C 1
ATOM 1221 O O . SER A 1 147 ? 19.077 21.291 -17.059 1.00 54.16 147 SER A O 1
ATOM 1223 N N . LEU A 1 148 ? 19.699 20.926 -14.918 1.00 46.00 148 LEU A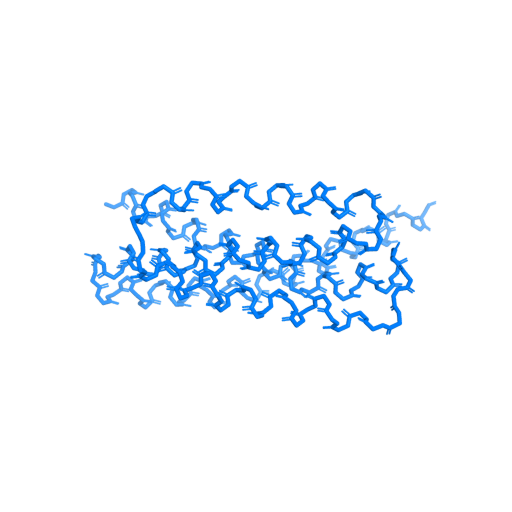 N 1
ATOM 1224 C CA . LEU A 1 148 ? 20.730 21.961 -14.762 1.00 46.00 148 LEU A CA 1
ATOM 1225 C C . LEU A 1 148 ? 22.102 21.294 -14.625 1.00 46.00 148 LEU A C 1
ATOM 1227 O O . LEU A 1 148 ? 23.070 21.863 -15.172 1.00 46.00 148 LEU A O 1
#

Radius of gyration: 16.54 Å; chains: 1; bounding box: 40×38×46 Å

Foldseek 3Di:
DVVLVVLLVVLLVLLLLLVVCLVCQLVLCCPLQVDPPSVLLNVLLQVLLQVLLVVLVPDDLPVSLVVLVVLQVQLVVLSVVSDPVSSNVSSNSPSSSSSSNNNSSCVVQVVVHDVSNVVSVVSSVVSNVVNVVVVVVVVVVVVVVVVD

Secondary structure (DSSP, 8-state):
-HHHHHHHHHHHHHHHHHHHHHHHHHHHHHHTS--TTTHHHHHHHHHHHHHHHHHHHHS-HHHHHHHHHHHHHHHHHHHHT--HHHHHHHHHHHHHHHHHHHHHHHHHHHTT-HHHHHHHHHHHHHHHHHHHHHHHHHHHHHHHHH--